Protein AF-A0A7V9NPN7-F1 (afdb_monomer)

Foldseek 3Di:
DDDDDFDADQDPNDGDTPDPDDDDPPDDDDDDDPPDPDPPVVPPDDPVVVVVPDPPPDDDDDDDPDDDPDPPDD

Mean predicted aligned error: 15.23 Å

Structure (mmCIF, N/CA/C/O backbone):
data_AF-A0A7V9NPN7-F1
#
_entry.id   AF-A0A7V9NPN7-F1
#
loop_
_atom_site.group_PDB
_atom_site.id
_atom_site.type_symbol
_atom_site.label_atom_id
_atom_site.label_alt_id
_atom_site.label_comp_id
_atom_site.label_asym_id
_atom_site.label_entity_id
_atom_site.label_seq_id
_atom_site.pdbx_PDB_ins_code
_atom_site.Cartn_x
_atom_site.Cartn_y
_atom_site.Cartn_z
_atom_site.occupancy
_atom_site.B_iso_or_equiv
_atom_site.auth_seq_id
_atom_site.auth_comp_id
_atom_site.auth_asym_id
_atom_site.auth_atom_id
_atom_site.pdbx_PDB_model_num
ATOM 1 N N . MET A 1 1 ? -7.401 13.901 18.729 1.00 57.56 1 MET A N 1
ATOM 2 C CA . MET A 1 1 ? -8.138 12.933 17.886 1.00 57.56 1 MET A CA 1
ATOM 3 C C . MET A 1 1 ? -8.308 11.664 18.700 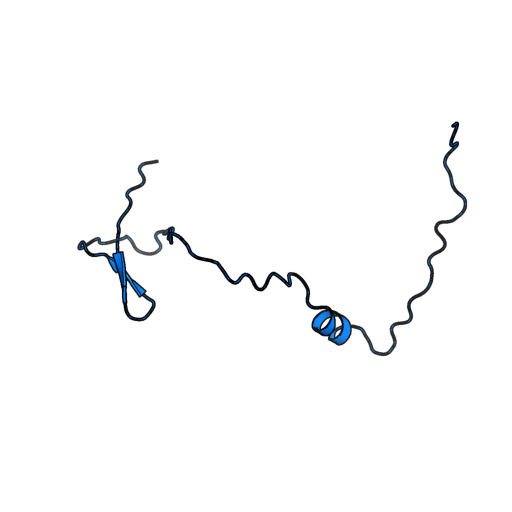1.00 57.56 1 MET A C 1
ATOM 5 O O . MET A 1 1 ? -7.322 11.238 19.287 1.00 57.56 1 MET A O 1
ATOM 9 N N . GLN A 1 2 ? -9.519 11.112 18.807 1.00 75.62 2 GLN A N 1
ATOM 10 C CA . GLN A 1 2 ? -9.723 9.817 19.466 1.00 75.62 2 GLN A CA 1
ATOM 11 C C . GLN A 1 2 ? -9.444 8.716 18.443 1.00 75.62 2 GLN A C 1
ATOM 13 O O . GLN A 1 2 ? -10.058 8.701 17.379 1.00 75.62 2 GLN A O 1
ATOM 18 N N . VAL A 1 3 ? -8.472 7.856 18.740 1.00 76.31 3 VAL A N 1
ATOM 19 C CA . VAL A 1 3 ? -8.119 6.694 17.921 1.00 76.31 3 VAL A CA 1
ATOM 20 C C . VAL A 1 3 ? -8.557 5.462 18.697 1.00 76.31 3 VAL A C 1
ATOM 22 O O . VAL A 1 3 ? -8.196 5.310 19.862 1.00 76.31 3 VAL A O 1
ATOM 25 N N . THR A 1 4 ? -9.350 4.606 18.061 1.00 81.81 4 THR A N 1
ATOM 26 C CA . THR A 1 4 ? -9.783 3.329 18.630 1.00 81.81 4 THR A CA 1
ATOM 27 C C . THR A 1 4 ? -9.136 2.213 17.831 1.00 81.81 4 THR A C 1
ATOM 29 O O . THR A 1 4 ? -9.286 2.154 16.611 1.00 81.81 4 THR A O 1
ATOM 32 N N . THR A 1 5 ? -8.400 1.348 18.521 1.00 82.94 5 THR A N 1
ATOM 33 C CA . THR A 1 5 ? -7.723 0.205 17.911 1.00 82.94 5 THR A CA 1
ATOM 34 C C . THR A 1 5 ? -8.604 -1.026 18.040 1.00 82.94 5 THR A C 1
ATOM 36 O O . THR A 1 5 ? -9.089 -1.331 19.128 1.00 82.94 5 THR A O 1
ATOM 39 N N . PHE A 1 6 ? -8.778 -1.748 16.939 1.00 84.25 6 PHE A N 1
ATOM 40 C CA . PHE A 1 6 ? -9.443 -3.044 16.922 1.00 84.25 6 PHE A CA 1
ATOM 41 C C . PHE A 1 6 ? -8.433 -4.106 16.508 1.00 84.25 6 PHE A C 1
ATOM 43 O O . PHE A 1 6 ? -7.650 -3.888 15.584 1.00 84.25 6 PHE A O 1
ATOM 50 N N . GLN A 1 7 ? -8.453 -5.242 17.199 1.00 82.56 7 GLN A N 1
ATOM 51 C CA . GLN A 1 7 ? -7.649 -6.401 16.840 1.00 82.56 7 GLN A CA 1
ATOM 52 C C . GLN A 1 7 ? -8.511 -7.376 16.038 1.00 82.56 7 GLN A C 1
ATOM 54 O O . GLN A 1 7 ? -9.688 -7.581 16.336 1.00 82.56 7 GLN A O 1
ATOM 59 N N . GLY A 1 8 ? -7.921 -7.954 15.003 1.00 83.69 8 GLY A N 1
ATOM 60 C CA . GLY A 1 8 ? -8.558 -8.933 14.141 1.00 83.69 8 GLY A CA 1
ATOM 61 C C . GLY A 1 8 ? -7.522 -9.896 13.588 1.00 83.69 8 GLY A C 1
ATOM 62 O O . GLY A 1 8 ? -6.319 -9.655 13.703 1.00 83.69 8 GLY A O 1
ATOM 63 N N . GLU A 1 9 ? -8.003 -10.975 12.994 1.00 86.06 9 GLU A N 1
ATOM 64 C CA . GLU A 1 9 ? -7.172 -11.979 12.338 1.00 86.06 9 GLU A CA 1
ATOM 65 C C . GLU A 1 9 ? -7.332 -11.862 10.819 1.00 86.06 9 GLU A C 1
ATOM 67 O O . GLU A 1 9 ? -8.323 -11.323 10.316 1.00 86.06 9 GLU A O 1
ATOM 72 N N . ILE A 1 10 ? -6.332 -12.326 10.071 1.00 84.88 10 ILE A N 1
ATOM 73 C CA . ILE A 1 10 ? -6.414 -12.367 8.611 1.00 84.88 10 ILE A CA 1
ATOM 74 C C . ILE A 1 10 ? -7.076 -13.679 8.198 1.00 84.88 10 ILE A C 1
ATOM 76 O O . ILE A 1 10 ? -6.513 -14.752 8.395 1.00 84.88 10 ILE A O 1
ATOM 80 N N . GLU A 1 11 ? -8.236 -13.590 7.553 1.00 83.56 11 GLU A N 1
ATOM 81 C CA . GLU A 1 11 ? -8.934 -14.731 6.960 1.00 83.56 11 GLU A CA 1
ATOM 82 C C . GLU A 1 11 ? -9.132 -14.469 5.462 1.00 83.56 11 GLU A C 1
ATOM 84 O O . GLU A 1 11 ? -9.709 -13.457 5.067 1.00 83.56 11 GLU A O 1
ATOM 89 N N . ASN A 1 12 ? -8.635 -15.364 4.599 1.00 83.31 12 ASN A N 1
ATOM 90 C CA . ASN A 1 12 ? -8.698 -15.224 3.132 1.00 83.31 12 ASN A CA 1
ATOM 91 C C . ASN A 1 12 ? -8.134 -13.889 2.593 1.00 83.31 12 ASN A C 1
ATOM 93 O O . ASN A 1 12 ? -8.655 -13.323 1.632 1.00 83.31 12 ASN A O 1
ATOM 97 N N . GLY A 1 13 ? -7.082 -13.362 3.228 1.00 78.81 13 GLY A N 1
ATOM 98 C CA . GLY A 1 13 ? -6.463 -12.090 2.837 1.00 78.81 13 GLY A CA 1
ATOM 99 C C . GLY A 1 13 ? -7.266 -10.843 3.225 1.00 78.81 13 GLY A C 1
ATOM 100 O O . GLY A 1 13 ? -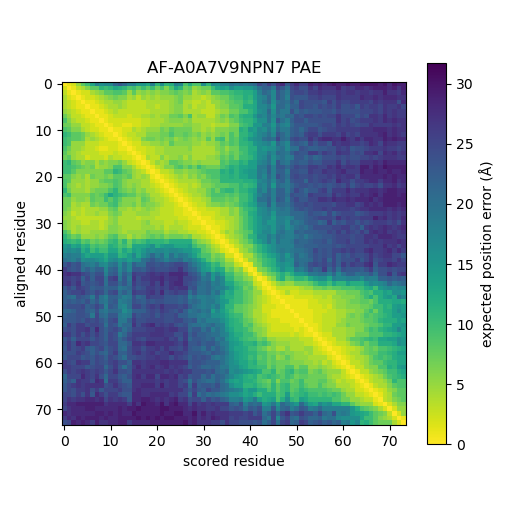6.903 -9.742 2.820 1.00 78.81 13 GLY A O 1
ATOM 101 N N . GLN A 1 14 ? -8.337 -10.993 4.008 1.00 80.44 14 GLN A N 1
ATOM 102 C CA . GLN A 1 14 ? -9.131 -9.887 4.539 1.00 80.44 14 GLN A CA 1
ATOM 103 C C . GLN A 1 14 ? -8.949 -9.790 6.055 1.00 80.44 14 GLN A C 1
ATOM 105 O O . GLN A 1 14 ? -8.857 -10.804 6.746 1.00 80.44 14 GLN A O 1
ATOM 110 N N . VAL A 1 15 ? -8.905 -8.561 6.577 1.00 84.56 15 VAL A N 1
ATOM 111 C CA . VAL A 1 15 ? -8.891 -8.319 8.025 1.00 84.56 15 VAL A CA 1
ATOM 112 C C . VAL A 1 15 ? -10.291 -8.591 8.565 1.00 84.56 15 VAL A C 1
ATOM 114 O O . VAL A 1 15 ? -11.217 -7.819 8.309 1.00 84.56 15 VAL A O 1
ATOM 117 N N . ARG A 1 16 ? -10.447 -9.674 9.326 1.00 85.62 16 ARG A N 1
ATOM 118 C CA . ARG A 1 16 ? -11.684 -9.999 10.032 1.00 85.62 16 ARG A CA 1
ATOM 119 C C . ARG A 1 16 ? -11.571 -9.516 11.472 1.00 85.62 16 ARG A C 1
ATOM 121 O O . ARG A 1 16 ? -10.763 -10.008 12.256 1.00 85.62 16 ARG A O 1
ATOM 128 N N . LEU A 1 17 ? -12.375 -8.514 11.815 1.00 84.88 17 LEU A N 1
ATOM 129 C CA . LEU A 1 17 ? -12.465 -8.010 13.183 1.00 84.88 17 LEU A CA 1
ATOM 130 C C . LEU A 1 17 ? -13.239 -9.017 14.045 1.00 84.88 17 LEU A C 1
ATOM 132 O O . LEU A 1 17 ? -14.273 -9.530 13.621 1.00 84.88 17 LEU A O 1
ATOM 136 N N . THR A 1 18 ? -12.750 -9.295 15.255 1.00 78.62 18 THR A N 1
ATOM 137 C CA . THR A 1 18 ? -13.416 -10.205 16.210 1.00 78.62 18 THR A CA 1
ATOM 138 C C . THR A 1 18 ? -14.664 -9.591 16.848 1.00 78.62 18 THR A C 1
ATOM 140 O O . THR A 1 18 ? -15.532 -10.313 17.333 1.00 78.62 18 THR A O 1
ATOM 143 N N . THR A 1 19 ? -14.777 -8.263 16.814 1.00 79.25 19 THR A N 1
ATOM 144 C CA . THR A 1 19 ? -15.937 -7.501 17.288 1.00 79.25 19 THR A CA 1
ATOM 145 C C . THR A 1 19 ? -16.788 -7.037 16.108 1.00 79.25 19 THR A C 1
ATOM 147 O O . THR A 1 19 ? -16.250 -6.637 15.075 1.00 79.25 19 THR A O 1
ATOM 150 N N . ASP A 1 20 ? -18.114 -7.019 16.285 1.00 78.56 20 ASP A N 1
ATOM 151 C CA . ASP A 1 20 ? -19.051 -6.403 15.337 1.00 78.56 20 ASP A CA 1
ATOM 152 C C . ASP A 1 20 ? -18.862 -4.875 15.343 1.00 78.56 20 ASP A C 1
ATOM 154 O O . ASP A 1 20 ? -19.442 -4.144 16.146 1.00 78.56 20 ASP A O 1
ATOM 158 N N . VAL A 1 21 ? -17.958 -4.392 14.488 1.00 79.38 21 VAL A N 1
ATOM 159 C CA . VAL A 1 21 ? -17.645 -2.969 14.325 1.00 79.38 21 VAL A CA 1
ATOM 160 C C . VAL A 1 21 ? -18.135 -2.521 12.960 1.00 79.38 21 VAL A C 1
ATOM 162 O O . VAL A 1 21 ? -17.638 -2.961 11.924 1.00 79.38 21 VAL A O 1
ATOM 165 N N . ARG A 1 22 ? -19.090 -1.591 12.949 1.00 79.56 22 ARG A N 1
ATOM 166 C CA . ARG A 1 22 ? -19.549 -0.937 11.721 1.00 79.56 22 ARG A CA 1
ATOM 167 C C . ARG A 1 22 ? -18.761 0.344 11.504 1.00 79.56 22 ARG A C 1
ATOM 169 O O . ARG A 1 22 ? -18.972 1.336 12.198 1.00 79.56 22 ARG A O 1
ATOM 176 N N . LEU A 1 23 ? -17.849 0.308 10.539 1.00 80.50 23 LEU A N 1
ATOM 177 C CA . LEU A 1 23 ? -17.125 1.492 10.092 1.00 80.50 23 LEU A CA 1
ATOM 178 C C . LEU A 1 23 ? -17.968 2.254 9.054 1.00 80.50 23 LEU A C 1
ATOM 180 O O . LEU A 1 23 ? -18.604 1.617 8.214 1.00 80.50 23 LEU A O 1
ATOM 184 N N . PRO A 1 24 ? -17.981 3.597 9.080 1.00 82.06 24 PRO A N 1
ATOM 185 C CA . PRO A 1 24 ? -18.636 4.392 8.046 1.00 82.06 24 PRO A CA 1
ATOM 186 C C . PRO A 1 24 ? -17.996 4.182 6.668 1.00 82.06 24 PRO A C 1
ATOM 188 O O . PRO A 1 24 ? -16.779 3.986 6.563 1.00 82.06 24 PRO A O 1
ATOM 191 N N . ASP A 1 25 ? -18.793 4.321 5.609 1.00 82.81 25 ASP A N 1
ATOM 192 C CA . ASP A 1 25 ? -18.303 4.317 4.230 1.00 82.81 25 ASP A CA 1
ATOM 193 C C . ASP A 1 25 ? -17.146 5.308 4.019 1.00 82.81 25 ASP A C 1
ATOM 195 O O . ASP A 1 25 ? -17.175 6.446 4.492 1.00 82.81 25 ASP A O 1
ATOM 199 N N . LYS A 1 26 ? -16.125 4.873 3.266 1.00 84.25 26 LYS A N 1
ATOM 200 C CA . LYS A 1 26 ? -14.914 5.649 2.916 1.00 84.25 26 LYS A CA 1
ATOM 201 C C . LYS A 1 26 ? -14.048 6.100 4.107 1.00 84.25 26 LYS A C 1
ATOM 203 O O . LYS A 1 26 ? -13.238 7.019 3.965 1.00 84.25 26 LYS A O 1
ATOM 208 N N . THR A 1 27 ? -14.166 5.454 5.265 1.00 82.44 27 THR A N 1
ATOM 209 C CA . THR A 1 27 ? -13.279 5.717 6.410 1.00 82.44 27 THR A CA 1
ATOM 210 C C . THR A 1 27 ? -11.848 5.255 6.112 1.00 82.44 27 THR A C 1
ATOM 212 O O . T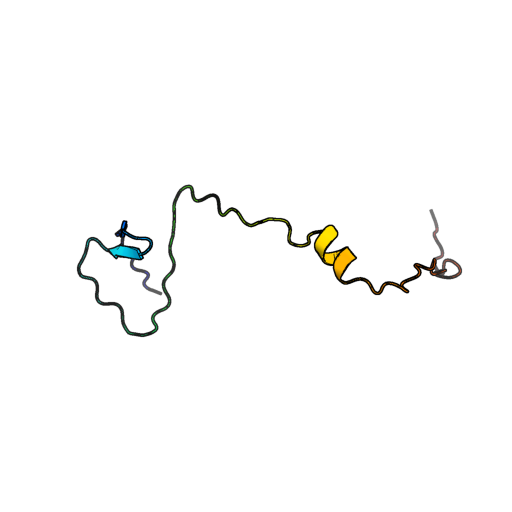HR A 1 27 ? -11.635 4.139 5.642 1.00 82.44 27 THR A O 1
ATOM 215 N N . LYS A 1 28 ? -10.848 6.102 6.396 1.00 82.38 28 LYS A N 1
ATOM 216 C CA . LYS A 1 28 ? -9.427 5.720 6.319 1.00 82.38 28 LYS A CA 1
ATOM 217 C C . LYS A 1 28 ? -9.081 4.795 7.485 1.00 82.38 28 LYS A C 1
ATOM 219 O O . LYS A 1 28 ? -9.308 5.159 8.636 1.00 82.38 28 LYS A O 1
ATOM 224 N N . VAL A 1 29 ? -8.501 3.637 7.185 1.00 83.25 29 VAL A N 1
ATOM 225 C CA . VAL A 1 29 ? -8.083 2.634 8.175 1.00 83.25 29 VAL A CA 1
ATOM 226 C C . VAL A 1 29 ? -6.571 2.448 8.091 1.00 83.25 29 VAL A C 1
ATOM 228 O O . VAL A 1 29 ? -6.006 2.439 6.999 1.00 83.25 29 VAL A O 1
ATOM 231 N N . TYR A 1 30 ? -5.924 2.300 9.246 1.00 82.00 30 TYR A N 1
ATOM 232 C CA . TYR A 1 30 ? -4.501 1.990 9.363 1.00 82.00 30 TYR A CA 1
ATOM 233 C C . TYR A 1 30 ? -4.356 0.567 9.901 1.00 82.00 30 TYR A C 1
ATOM 235 O O . TYR A 1 30 ? -4.967 0.235 10.915 1.00 82.00 30 TYR A O 1
ATOM 243 N N . VAL A 1 31 ? -3.563 -0.266 9.227 1.00 82.06 31 VAL A N 1
ATOM 244 C CA . VAL A 1 31 ? -3.294 -1.648 9.648 1.00 82.06 31 VAL A CA 1
ATOM 245 C C . VAL A 1 31 ? -1.900 -1.699 10.257 1.00 82.06 31 VAL A C 1
ATOM 247 O O . VAL A 1 31 ? -0.931 -1.292 9.620 1.00 82.06 31 VAL A O 1
ATOM 250 N N . VAL A 1 32 ? -1.805 -2.189 11.491 1.00 80.69 32 VAL A N 1
ATOM 251 C CA . VAL A 1 32 ? -0.532 -2.420 12.179 1.00 80.69 32 VAL A CA 1
ATOM 252 C C . VAL A 1 32 ? -0.304 -3.922 12.205 1.00 80.69 32 VAL A C 1
ATOM 254 O O . VAL A 1 32 ? -1.053 -4.642 12.860 1.00 80.69 32 VAL A O 1
ATOM 257 N N . VAL A 1 33 ? 0.706 -4.390 11.475 1.00 80.00 33 VAL A N 1
ATOM 258 C CA . VAL A 1 33 ? 1.089 -5.803 11.458 1.00 80.00 33 VAL A CA 1
ATOM 259 C C . VAL A 1 33 ? 2.415 -5.932 12.210 1.00 80.00 33 VAL A C 1
ATOM 261 O O . VAL A 1 33 ? 3.424 -5.410 11.728 1.00 80.00 33 VAL A O 1
ATOM 264 N N . PRO A 1 34 ? 2.434 -6.548 13.405 1.00 74.56 34 PRO A N 1
ATOM 265 C CA . PRO A 1 34 ? 3.683 -6.819 14.103 1.00 74.56 34 PRO A CA 1
ATOM 266 C C . PRO A 1 34 ? 4.523 -7.805 13.282 1.00 74.56 34 PRO A C 1
ATOM 268 O O . PRO A 1 34 ? 3.975 -8.714 12.666 1.00 74.56 34 PRO A O 1
ATOM 271 N N . GLU A 1 35 ? 5.841 -7.600 13.256 1.00 72.19 35 GLU A N 1
ATOM 272 C CA . GLU A 1 35 ? 6.805 -8.499 12.591 1.00 72.19 35 GLU A CA 1
ATOM 273 C C . GLU A 1 35 ? 6.594 -8.671 11.072 1.00 72.19 35 GLU A C 1
ATOM 275 O O . GLU A 1 35 ? 7.027 -9.653 10.473 1.00 72.19 35 GLU A O 1
ATOM 280 N N . PHE A 1 36 ? 5.953 -7.697 10.418 1.00 71.44 36 PHE A N 1
ATOM 281 C CA . PHE A 1 36 ? 5.810 -7.701 8.966 1.00 71.44 36 PHE A CA 1
ATOM 282 C C . PHE A 1 36 ? 7.075 -7.167 8.295 1.00 71.44 36 PHE A C 1
ATOM 284 O O . PHE A 1 36 ? 7.281 -5.955 8.199 1.00 71.44 36 PHE A O 1
ATOM 291 N N . GLU A 1 37 ? 7.904 -8.070 7.774 1.00 61.09 37 GLU A N 1
ATOM 292 C CA . GLU A 1 37 ? 8.874 -7.705 6.747 1.00 61.09 37 GLU A CA 1
ATOM 293 C C . GLU A 1 37 ? 8.111 -7.438 5.454 1.00 61.09 37 GLU A C 1
ATOM 295 O O . GLU A 1 37 ? 7.773 -8.341 4.686 1.00 61.09 37 GLU A O 1
ATOM 300 N N . GLN A 1 38 ? 7.811 -6.163 5.211 1.00 60.69 38 GLN A N 1
ATOM 301 C CA . GLN A 1 38 ? 7.420 -5.741 3.883 1.00 60.69 38 GLN A CA 1
ATOM 302 C C . GLN A 1 38 ? 8.599 -6.102 2.979 1.00 60.69 38 GLN A C 1
ATOM 304 O O . GLN A 1 38 ? 9.660 -5.488 3.077 1.00 60.69 38 GLN A O 1
ATOM 309 N N . THR A 1 39 ? 8.425 -7.089 2.096 1.00 53.88 39 THR A N 1
ATOM 310 C CA . THR A 1 39 ? 9.284 -7.229 0.921 1.00 53.88 39 THR A CA 1
ATOM 311 C C . THR A 1 39 ? 8.981 -6.030 0.033 1.00 53.88 39 THR A C 1
ATOM 313 O O . THR A 1 39 ? 8.327 -6.125 -1.003 1.00 53.88 39 THR A O 1
ATOM 316 N N . ILE A 1 40 ? 9.404 -4.847 0.476 1.00 56.34 40 ILE A N 1
ATOM 317 C CA . ILE A 1 40 ? 9.692 -3.764 -0.433 1.00 56.34 40 ILE A CA 1
ATOM 318 C C . ILE A 1 40 ? 10.712 -4.417 -1.343 1.00 56.34 40 ILE A C 1
ATOM 320 O O . ILE A 1 40 ? 11.779 -4.837 -0.892 1.00 56.34 40 ILE A O 1
ATOM 324 N N . SER A 1 41 ? 10.342 -4.633 -2.600 1.00 54.66 41 SER A N 1
ATOM 325 C CA . SER A 1 41 ? 11.356 -4.830 -3.615 1.00 54.66 41 SER A CA 1
ATOM 326 C C . SER A 1 41 ? 12.167 -3.540 -3.576 1.00 54.66 41 SER A C 1
ATOM 328 O O . SER A 1 41 ? 11.802 -2.543 -4.188 1.00 54.66 41 SER A O 1
ATOM 330 N N . ASP A 1 42 ? 13.202 -3.515 -2.735 1.00 55.78 42 ASP A N 1
ATOM 331 C CA . ASP A 1 42 ? 14.016 -2.335 -2.438 1.00 55.78 42 ASP A CA 1
ATOM 332 C C . ASP A 1 42 ? 14.893 -1.959 -3.641 1.00 55.78 42 ASP A C 1
ATOM 334 O O . ASP A 1 42 ? 15.719 -1.055 -3.605 1.00 55.78 42 ASP A O 1
ATOM 338 N N . LYS A 1 43 ? 14.651 -2.592 -4.789 1.00 60.75 43 LYS A N 1
ATOM 339 C CA . LYS A 1 43 ? 15.033 -2.061 -6.082 1.00 60.75 43 LYS A CA 1
ATOM 340 C C . LYS A 1 43 ? 14.095 -0.911 -6.437 1.00 60.75 43 LYS A C 1
ATOM 342 O O . LYS A 1 43 ? 13.266 -1.026 -7.334 1.00 60.75 43 LYS A O 1
ATOM 347 N N . LYS A 1 44 ? 14.273 0.236 -5.768 1.00 68.06 44 LYS A N 1
ATOM 348 C CA . LYS A 1 44 ? 13.704 1.520 -6.225 1.00 68.06 44 LYS A CA 1
ATOM 349 C C . LYS A 1 44 ? 13.996 1.759 -7.710 1.00 68.06 44 LYS A C 1
ATOM 351 O O . LYS A 1 44 ? 13.201 2.403 -8.383 1.00 68.06 44 LYS A O 1
ATOM 356 N N . PHE A 1 45 ? 15.104 1.200 -8.199 1.00 74.06 45 PHE A N 1
ATOM 357 C CA . PHE A 1 45 ? 15.444 1.108 -9.608 1.00 74.06 45 PHE A CA 1
ATOM 358 C C . PHE A 1 45 ? 16.091 -0.252 -9.899 1.00 74.06 45 PHE A C 1
ATOM 360 O O . PHE A 1 45 ? 16.961 -0.701 -9.151 1.00 74.06 45 PHE A O 1
ATOM 367 N N . ASP A 1 46 ? 15.674 -0.906 -10.983 1.00 84.12 46 ASP A N 1
ATOM 368 C CA . ASP A 1 46 ? 16.333 -2.099 -11.512 1.00 84.12 46 ASP A CA 1
ATOM 369 C C . ASP A 1 46 ? 17.176 -1.711 -12.734 1.00 84.12 46 ASP A C 1
ATOM 371 O O . ASP A 1 46 ? 16.674 -1.130 -13.694 1.00 84.12 46 ASP A O 1
ATOM 375 N N . LEU A 1 47 ? 18.476 -2.016 -12.686 1.00 84.25 47 LEU A N 1
ATOM 376 C CA . LEU A 1 47 ? 19.431 -1.652 -13.738 1.00 84.25 47 LEU A CA 1
ATOM 377 C C . LEU A 1 47 ? 19.044 -2.226 -15.107 1.00 84.25 47 LEU A C 1
ATOM 379 O O . LEU A 1 47 ? 19.204 -1.541 -16.113 1.00 84.25 47 LEU A O 1
ATOM 383 N N . ALA A 1 48 ? 18.519 -3.454 -15.160 1.00 86.25 48 ALA A N 1
ATOM 384 C CA . ALA A 1 48 ? 18.121 -4.068 -16.424 1.00 86.25 48 ALA A CA 1
ATOM 385 C C . ALA A 1 48 ? 16.873 -3.381 -17.000 1.00 86.25 48 ALA A C 1
ATOM 387 O O . ALA A 1 48 ? 16.800 -3.136 -18.203 1.00 86.25 48 ALA A O 1
ATOM 388 N N . GLU A 1 49 ? 15.927 -3.007 -16.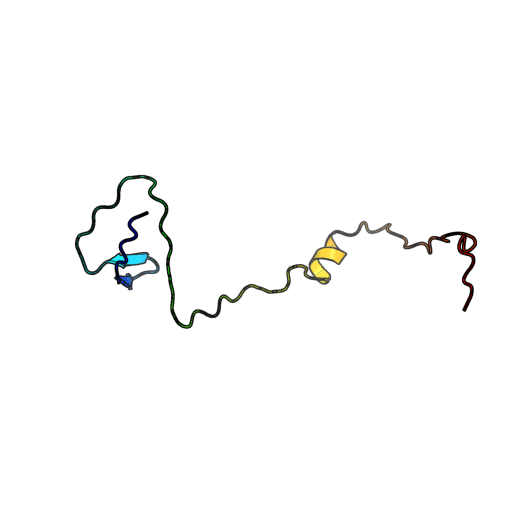137 1.00 86.19 49 GLU A N 1
ATOM 389 C CA . GLU A 1 49 ? 14.750 -2.224 -16.516 1.00 86.19 49 GLU A CA 1
ATOM 390 C C . GLU A 1 49 ? 15.125 -0.833 -17.056 1.00 86.19 49 GLU A C 1
ATOM 392 O O . GLU A 1 49 ? 14.617 -0.417 -18.099 1.00 86.19 49 GLU A O 1
ATOM 397 N N . MET A 1 50 ? 16.070 -0.145 -16.408 1.00 86.81 50 MET A N 1
ATOM 398 C CA . MET A 1 50 ? 16.562 1.161 -16.859 1.00 86.81 50 MET A CA 1
ATOM 399 C C . MET A 1 50 ? 17.275 1.073 -18.213 1.00 86.81 50 MET A C 1
ATOM 401 O O . MET A 1 50 ? 16.998 1.879 -19.099 1.00 86.81 50 MET A O 1
ATOM 405 N N . VAL A 1 51 ? 18.153 0.081 -18.399 1.00 87.12 51 VAL A N 1
ATOM 406 C CA . VAL A 1 51 ? 18.867 -0.143 -19.669 1.00 87.12 51 VAL A CA 1
ATOM 407 C C . VAL A 1 51 ? 17.894 -0.512 -20.789 1.00 87.12 51 VAL A C 1
ATOM 409 O O . VAL A 1 51 ? 18.048 -0.034 -21.908 1.00 87.12 51 VAL A O 1
ATOM 412 N N . SER A 1 52 ? 16.834 -1.272 -20.498 1.00 87.94 52 SER A N 1
ATOM 413 C CA . SER A 1 52 ? 15.796 -1.593 -21.489 1.00 87.94 52 SER A CA 1
ATOM 414 C C . SER A 1 52 ? 15.026 -0.365 -21.991 1.00 87.94 52 SER A C 1
ATOM 416 O O . SER A 1 52 ? 14.382 -0.449 -23.037 1.00 87.94 52 SER A O 1
ATOM 418 N N . ARG A 1 53 ? 15.039 0.749 -21.248 1.00 89.19 53 ARG A N 1
ATOM 419 C CA . ARG A 1 53 ? 14.409 2.017 -21.645 1.00 89.19 53 ARG A CA 1
ATOM 420 C C . ARG A 1 53 ? 15.373 2.959 -22.371 1.00 89.19 53 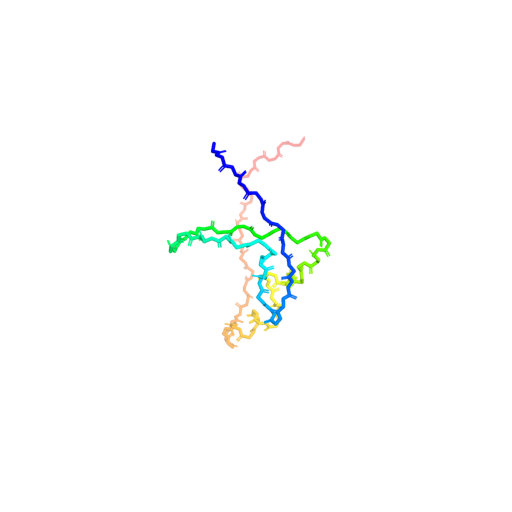ARG A C 1
ATOM 422 O O . ARG A 1 53 ? 14.918 3.979 -22.886 1.00 89.19 53 ARG A O 1
ATOM 429 N N . MET A 1 54 ? 16.674 2.655 -22.406 1.00 90.75 54 MET A N 1
ATOM 430 C CA . MET A 1 54 ? 17.643 3.471 -23.135 1.00 90.75 54 MET A CA 1
ATOM 431 C C . MET A 1 54 ? 17.426 3.318 -24.649 1.00 90.75 54 MET A C 1
ATOM 433 O O . MET A 1 54 ? 17.228 2.200 -25.131 1.00 90.75 54 MET A O 1
ATOM 437 N N . PRO A 1 55 ? 17.449 4.420 -25.420 1.00 89.38 55 PRO A N 1
ATOM 438 C CA . PRO A 1 55 ? 17.416 4.333 -26.870 1.00 89.38 55 PRO A CA 1
ATOM 439 C C . PRO A 1 55 ? 18.634 3.556 -27.376 1.00 89.38 55 PRO A C 1
ATOM 441 O O . PRO A 1 55 ? 19.736 3.718 -26.860 1.00 89.38 55 PRO A O 1
ATOM 444 N N . ALA A 1 56 ? 18.444 2.749 -28.422 1.00 87.12 56 ALA A N 1
ATOM 445 C CA . ALA A 1 56 ? 19.521 1.949 -29.015 1.00 87.12 56 ALA A CA 1
ATOM 446 C C . ALA A 1 56 ? 20.671 2.797 -29.597 1.00 87.12 56 ALA A C 1
ATOM 448 O O . ALA A 1 56 ? 21.758 2.278 -29.816 1.00 87.12 56 ALA A O 1
ATOM 449 N N . ASP A 1 57 ? 20.411 4.083 -29.832 1.00 90.19 57 ASP A N 1
ATOM 450 C CA . ASP A 1 57 ? 21.332 5.067 -30.407 1.00 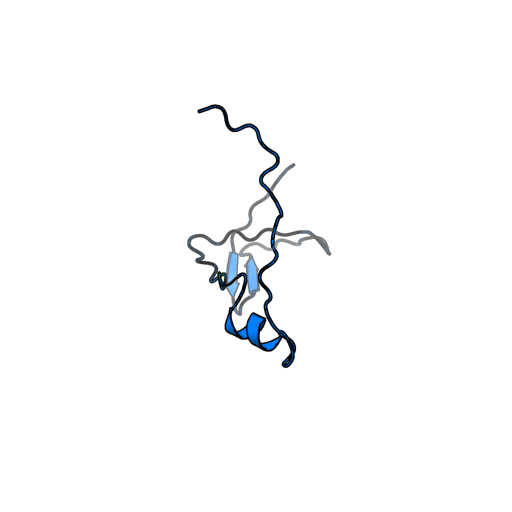90.19 57 ASP A CA 1
ATOM 451 C C . ASP A 1 57 ? 21.905 6.027 -29.340 1.00 90.19 57 AS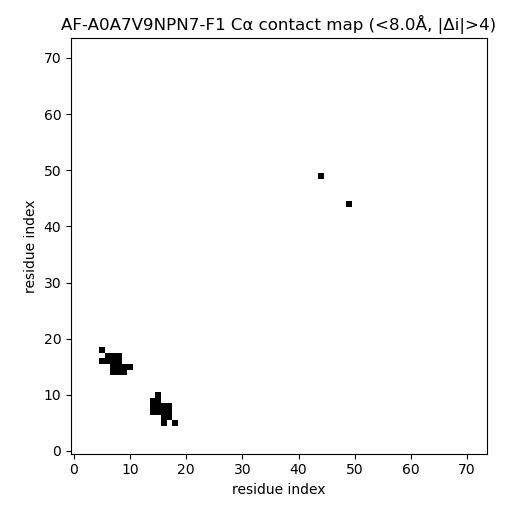P A C 1
ATOM 453 O O . ASP A 1 57 ? 22.380 7.111 -29.649 1.00 90.19 57 ASP A O 1
ATOM 457 N N . TYR A 1 58 ? 21.799 5.687 -28.048 1.00 83.94 58 TYR A N 1
ATOM 458 C CA . TYR A 1 58 ? 22.345 6.522 -26.977 1.00 83.94 58 TYR A CA 1
ATOM 459 C C . TYR A 1 58 ? 23.869 6.375 -26.878 1.00 83.94 58 TYR A C 1
ATOM 461 O O . TYR A 1 58 ? 24.373 5.318 -26.495 1.00 83.94 58 TYR A O 1
ATOM 469 N N . GLU A 1 59 ? 24.594 7.460 -27.140 1.00 83.69 59 GLU A N 1
ATOM 470 C CA . GLU A 1 59 ? 26.040 7.552 -26.935 1.00 83.69 59 GLU A CA 1
ATOM 471 C C . GLU A 1 59 ? 26.346 8.474 -25.748 1.00 83.69 59 GLU A C 1
ATOM 473 O O . GLU A 1 59 ? 25.982 9.650 -25.738 1.00 83.69 59 GLU A O 1
ATOM 478 N N . ALA A 1 60 ? 27.011 7.939 -24.722 1.00 84.38 60 ALA A N 1
ATOM 479 C CA . ALA A 1 60 ? 27.460 8.739 -23.590 1.00 84.38 60 ALA A CA 1
ATOM 480 C C . ALA A 1 60 ? 28.679 9.576 -24.000 1.00 84.38 60 ALA A C 1
ATOM 482 O O . ALA A 1 60 ? 29.706 9.025 -24.394 1.00 84.38 60 ALA A O 1
ATOM 483 N N . SER A 1 61 ? 28.583 10.897 -23.868 1.00 84.62 61 SER A N 1
ATOM 484 C CA . SER A 1 61 ? 29.707 11.814 -24.057 1.00 84.62 61 SER A CA 1
ATOM 485 C C . SER A 1 61 ? 30.192 12.358 -22.718 1.00 84.62 61 SER A C 1
ATOM 487 O O . SER A 1 61 ? 29.384 12.692 -21.852 1.00 84.62 61 SER A O 1
ATOM 489 N N . GLU A 1 62 ? 31.506 12.495 -22.561 1.00 85.00 62 GLU A N 1
ATOM 490 C CA . GLU A 1 62 ? 32.079 13.220 -21.430 1.00 85.0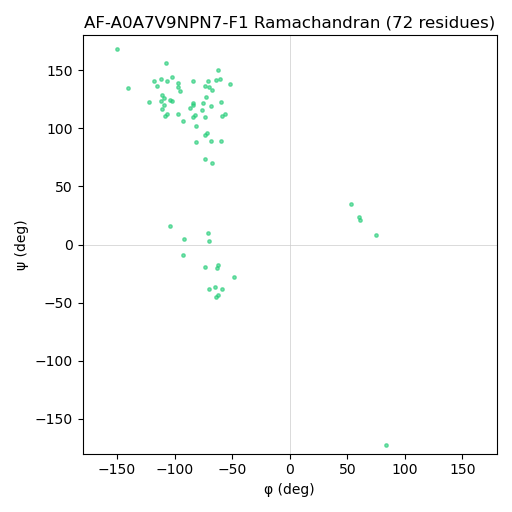0 62 GLU A CA 1
ATOM 491 C C . GLU A 1 62 ? 31.762 14.711 -21.571 1.00 85.00 62 GLU A C 1
ATOM 493 O O . GLU A 1 62 ? 32.149 15.357 -22.548 1.00 85.00 62 GLU A O 1
ATOM 498 N N . GLU A 1 63 ? 31.038 15.262 -20.600 1.00 84.12 63 GLU A N 1
ATOM 499 C CA . GLU A 1 63 ? 30.789 16.697 -20.546 1.00 84.12 63 GLU A CA 1
ATOM 500 C C . GLU A 1 63 ? 31.979 17.381 -19.861 1.00 84.12 63 GLU A C 1
ATOM 502 O O . GLU A 1 63 ? 32.345 17.054 -18.730 1.00 84.12 63 GLU A O 1
ATOM 507 N N . ASN A 1 64 ? 32.623 18.316 -20.562 1.00 86.25 64 ASN A N 1
ATOM 508 C CA . ASN A 1 64 ? 33.699 19.115 -19.990 1.00 86.25 64 ASN A CA 1
ATOM 509 C C . ASN A 1 64 ? 33.085 20.301 -19.234 1.00 86.25 64 ASN A C 1
ATOM 511 O O . ASN A 1 64 ? 32.564 21.230 -19.849 1.00 86.25 64 ASN A O 1
ATOM 515 N N . PHE A 1 65 ? 33.185 20.273 -17.905 1.00 83.56 65 PHE A N 1
ATOM 516 C CA . PHE A 1 65 ? 32.654 21.304 -17.005 1.00 83.56 65 PHE A CA 1
ATOM 517 C C . PHE A 1 65 ? 33.410 22.647 -17.060 1.00 83.56 65 PHE A C 1
ATOM 519 O O . PHE A 1 65 ? 33.063 23.576 -16.332 1.00 83.56 65 PHE A O 1
ATOM 526 N N . GLY A 1 66 ? 34.408 22.775 -17.937 1.00 85.19 66 GLY A N 1
ATOM 527 C CA . GLY A 1 66 ? 35.190 23.987 -18.137 1.00 85.19 66 GLY A CA 1
ATOM 528 C C . GLY A 1 66 ? 36.342 24.130 -17.146 1.00 85.19 66 GLY A C 1
ATOM 529 O O . GLY A 1 66 ? 36.674 23.220 -16.385 1.00 85.19 66 GLY A O 1
ATOM 530 N N . GLU A 1 67 ? 36.989 25.292 -17.184 1.00 85.62 67 GLU A N 1
ATOM 531 C CA . GLU A 1 67 ? 38.062 25.611 -16.247 1.00 85.62 67 GLU A CA 1
ATOM 532 C C . GLU A 1 67 ? 37.492 25.837 -14.835 1.00 85.62 67 GLU A C 1
ATOM 534 O O . GLU A 1 67 ? 36.432 26.455 -14.687 1.00 85.62 67 GLU A O 1
ATOM 539 N N . PRO A 1 68 ? 38.173 25.367 -13.778 1.00 81.94 68 PRO A N 1
ATOM 540 C CA . PRO A 1 68 ? 37.740 25.595 -12.406 1.00 81.94 68 PRO A CA 1
ATOM 541 C C . PRO A 1 68 ? 37.678 27.100 -12.105 1.00 81.94 68 PRO A C 1
ATOM 543 O O . PRO A 1 68 ? 38.665 27.822 -12.220 1.00 81.94 68 PRO A O 1
ATOM 546 N N . VAL A 1 69 ? 36.502 27.582 -11.696 1.00 79.06 69 VAL A N 1
ATOM 547 C CA . VAL A 1 69 ? 36.232 29.012 -11.439 1.00 79.06 69 VAL A CA 1
ATOM 548 C C . VAL A 1 69 ? 36.475 29.442 -9.982 1.00 79.06 69 VAL A C 1
ATOM 550 O O . VAL A 1 69 ? 36.197 30.584 -9.614 1.00 79.06 69 VAL A O 1
ATOM 553 N N . GLY A 1 70 ? 36.979 28.542 -9.133 1.00 76.94 70 GLY A N 1
ATOM 554 C CA . GLY A 1 70 ? 37.252 28.795 -7.717 1.00 76.94 70 GLY A CA 1
ATOM 555 C C . GLY A 1 70 ? 38.717 29.144 -7.454 1.00 76.94 70 GLY A C 1
ATOM 556 O O . GLY A 1 70 ? 39.618 28.474 -7.949 1.00 76.94 70 GLY A O 1
ATOM 557 N N . LYS A 1 71 ? 38.971 30.171 -6.635 1.00 71.50 71 LYS A N 1
ATOM 558 C CA . LYS A 1 71 ? 40.287 30.372 -6.013 1.00 71.50 71 LYS A CA 1
ATOM 559 C C . LYS A 1 71 ? 40.363 29.471 -4.789 1.00 71.50 71 LYS A C 1
ATOM 561 O O . LYS A 1 71 ? 39.951 29.872 -3.705 1.00 71.50 71 LYS A O 1
ATOM 566 N N . GLU A 1 72 ? 40.804 28.237 -4.977 1.00 66.81 72 GLU A N 1
ATOM 567 C CA . GLU A 1 72 ? 41.082 27.355 -3.848 1.00 66.81 72 GLU A CA 1
ATOM 568 C C . GLU A 1 72 ? 42.383 27.826 -3.179 1.00 66.81 72 GLU A C 1
ATOM 570 O O . GLU A 1 72 ? 43.483 27.503 -3.624 1.00 66.81 72 GLU A O 1
ATOM 575 N N . GLU A 1 73 ? 42.256 28.667 -2.151 1.00 59.53 73 GLU A N 1
ATOM 576 C CA . GLU A 1 73 ? 43.335 28.921 -1.194 1.00 59.53 73 GLU A CA 1
ATOM 577 C C . GLU A 1 73 ? 43.303 27.791 -0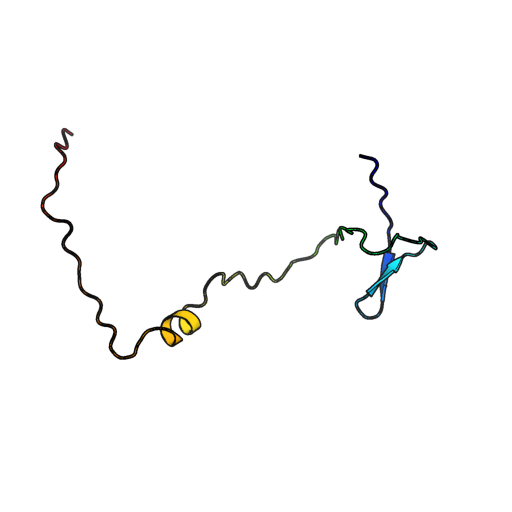.156 1.00 59.53 73 GLU A C 1
ATOM 579 O O . GLU A 1 73 ? 42.332 27.667 0.594 1.00 59.53 73 GLU A O 1
ATOM 584 N N . TRP A 1 74 ? 44.334 26.941 -0.175 1.00 63.19 74 TRP A N 1
ATOM 585 C CA . TRP A 1 74 ? 44.550 25.846 0.777 1.00 63.19 74 TRP A CA 1
ATOM 586 C C . TRP A 1 74 ? 45.430 26.296 1.944 1.00 63.19 74 TRP A C 1
ATOM 588 O O . TRP A 1 74 ? 46.437 26.996 1.682 1.00 63.19 74 TRP A O 1
#

pLDDT: mean 78.82, std 9.39, range [53.88, 90.75]

Sequence (74 aa):
MQVTTFQGEIENGQVRLTTDVRLPDKTKVYVVVPEFEQTISDKKFDLAEMVSRMPADYEASEENFGEPVGKEEW

Secondary structure (DSSP, 8-state):
-------EEEETTEEEESS---PPTT-------TT--------SS-HHHHHHTS-TT---------S-------

Radius of gyration: 26.62 Å; Cα contacts (8 Å, |Δi|>4): 16; chains: 1; bounding box: 64×46×50 Å

Solvent-accessible surface area (backbone atoms only — not comparable to full-atom values): 5685 Å² total; per-residue (Å²): 134,92,82,84,88,81,72,59,50,78,54,96,92,37,83,43,61,82,61,97,72,87,76,65,88,93,64,89,82,85,87,86,67,84,92,64,79,73,81,63,72,78,58,89,66,51,71,69,63,54,56,71,69,50,62,96,84,71,77,91,72,89,81,80,88,69,77,86,88,69,87,83,84,129